Protein AF-A0A849E375-F1 (afdb_monomer)

Sequence (137 aa):
MNAFISQSETTVIQLQAMLRCHLYLSELLQPWFYFAFMEARSLNNQKQMAIESETIMEDKLSKLIKKGVAEGAFQLPKASDKMIRLNASLIKSMLQDWYLKKGKYQKRRVTVDQYAEALIAMTMNQLQHHNNERISA

Nearest PDB structures (foldseek):
  6ho6-assembly1_A  TM=6.348E-01  e=1.236E+00  Mycobacterium tuberculosis CDC1551
  3q0v-assembly1_A  TM=6.238E-01  e=1.300E+00  Mycobacterium tuberculosis
  5nz0-assembly1_A-2  TM=6.299E-01  e=1.440E+00  Mycobacterium tuberculosis H37Rv
  5nim-assembly1_A  TM=5.621E-01  e=2.163E+00  Mycobacterium tuberculosis

Mean predicted aligned error: 7.0 Å

Structure (mmCIF, N/CA/C/O backbone):
data_AF-A0A849E375-F1
#
_entry.id   AF-A0A849E375-F1
#
loop_
_atom_site.group_PDB
_atom_site.id
_atom_site.type_symbol
_atom_site.label_atom_id
_atom_site.label_alt_id
_atom_site.label_comp_id
_atom_site.label_asym_id
_atom_site.label_entity_id
_atom_site.label_seq_id
_atom_site.pdbx_PDB_ins_code
_atom_site.Cartn_x
_atom_site.Cartn_y
_atom_site.Cartn_z
_atom_site.occupancy
_atom_site.B_iso_or_equiv
_atom_site.auth_seq_id
_atom_site.auth_comp_id
_atom_site.auth_asym_id
_atom_site.auth_atom_id
_atom_site.pdbx_PDB_model_num
ATOM 1 N N . MET A 1 1 ? -30.866 7.238 -9.461 1.00 35.62 1 MET A N 1
ATOM 2 C CA . MET A 1 1 ? -30.910 6.533 -8.163 1.00 35.62 1 MET A CA 1
ATOM 3 C C . MET A 1 1 ? -29.542 6.725 -7.523 1.00 35.62 1 MET A C 1
ATOM 5 O O . MET A 1 1 ? -28.614 6.019 -7.886 1.00 35.62 1 MET A O 1
ATOM 9 N N . ASN A 1 2 ? -29.369 7.775 -6.715 1.00 42.59 2 ASN A N 1
ATOM 10 C CA . ASN A 1 2 ? -28.073 8.091 -6.107 1.00 42.59 2 ASN A CA 1
ATOM 11 C C . ASN A 1 2 ? -27.909 7.208 -4.873 1.00 42.59 2 ASN A C 1
ATOM 13 O O . ASN A 1 2 ? -28.536 7.467 -3.848 1.00 42.59 2 ASN A O 1
ATOM 17 N N . ALA A 1 3 ? -27.124 6.139 -4.990 1.00 55.81 3 ALA A N 1
ATOM 18 C CA . ALA A 1 3 ? -26.705 5.375 -3.827 1.00 55.81 3 ALA A CA 1
ATOM 19 C C . ALA A 1 3 ? -25.845 6.297 -2.950 1.00 55.81 3 ALA A C 1
ATOM 21 O O . ALA A 1 3 ? -24.784 6.753 -3.376 1.00 55.81 3 ALA A O 1
ATOM 22 N N . PHE A 1 4 ? -26.331 6.630 -1.754 1.00 65.75 4 PHE A N 1
ATOM 23 C CA . PHE A 1 4 ? -25.521 7.288 -0.735 1.00 65.75 4 PHE A CA 1
ATOM 24 C C . PHE A 1 4 ? -24.461 6.284 -0.271 1.00 65.75 4 PHE A C 1
ATOM 26 O O . PHE A 1 4 ? -24.748 5.421 0.553 1.00 65.75 4 PHE A O 1
ATOM 33 N N . ILE A 1 5 ? -23.257 6.374 -0.840 1.00 71.00 5 ILE A N 1
ATOM 34 C CA . ILE A 1 5 ? -22.091 5.612 -0.383 1.00 71.00 5 ILE A CA 1
ATOM 35 C C . ILE A 1 5 ? -21.798 6.052 1.051 1.00 71.00 5 ILE A C 1
ATOM 37 O O . ILE A 1 5 ? -21.666 7.248 1.328 1.00 71.00 5 ILE A O 1
ATOM 41 N N . SER A 1 6 ? -21.716 5.095 1.972 1.00 81.31 6 SER A N 1
ATOM 42 C CA . SER A 1 6 ? -21.388 5.409 3.364 1.00 81.31 6 SER A CA 1
ATOM 43 C C . SER A 1 6 ? -19.935 5.890 3.493 1.00 81.31 6 SER A C 1
ATOM 45 O O . SER A 1 6 ? -19.075 5.607 2.654 1.00 81.31 6 SER A O 1
ATOM 47 N N . GLN A 1 7 ? -19.620 6.627 4.557 1.00 81.12 7 GLN A N 1
ATOM 48 C CA . GLN A 1 7 ? -18.249 7.092 4.786 1.00 81.12 7 GLN A CA 1
ATOM 49 C C . GLN A 1 7 ? -17.262 5.914 4.935 1.00 81.12 7 GLN A C 1
ATOM 51 O O . GLN A 1 7 ? -16.146 5.974 4.416 1.00 81.12 7 GLN A O 1
ATOM 56 N N . SER A 1 8 ? -17.687 4.822 5.580 1.00 77.06 8 SER A N 1
ATOM 57 C CA . SER A 1 8 ? -16.878 3.610 5.737 1.00 77.06 8 SER A CA 1
ATOM 58 C C . SER A 1 8 ? -16.602 2.930 4.393 1.00 77.06 8 SER A C 1
ATOM 60 O O . SER A 1 8 ? -15.455 2.605 4.087 1.00 77.06 8 SER A O 1
ATOM 62 N N . GLU A 1 9 ? -17.623 2.797 3.548 1.00 83.12 9 GLU A N 1
ATOM 63 C CA . GLU A 1 9 ? -17.503 2.278 2.181 1.00 83.12 9 GLU A CA 1
ATOM 64 C C . GLU A 1 9 ? -16.586 3.159 1.316 1.00 83.12 9 GLU A C 1
ATOM 66 O O . GLU A 1 9 ? -15.725 2.657 0.590 1.00 83.12 9 GLU A O 1
ATOM 71 N N . THR A 1 10 ? -16.669 4.483 1.480 1.00 91.00 10 THR A N 1
ATOM 72 C CA . THR A 1 10 ? -15.769 5.437 0.815 1.00 91.00 10 THR A CA 1
ATOM 73 C C . THR A 1 10 ? -14.309 5.195 1.197 1.00 91.00 10 THR A C 1
ATOM 75 O O . THR A 1 10 ? -13.436 5.195 0.328 1.00 91.00 10 THR A O 1
ATOM 78 N N . THR A 1 11 ? -14.012 4.951 2.474 1.00 93.88 11 THR A N 1
ATOM 79 C CA . THR A 1 11 ? -12.644 4.669 2.929 1.00 93.88 11 THR A CA 1
ATOM 80 C C . THR A 1 11 ? -12.100 3.346 2.383 1.00 93.88 11 THR A C 1
ATOM 82 O O . THR A 1 11 ? -10.934 3.286 1.978 1.00 93.88 11 THR A O 1
ATOM 85 N N . VAL A 1 12 ? -12.934 2.306 2.287 1.00 94.00 12 VAL A N 1
ATOM 86 C CA . VAL A 1 12 ? -12.553 1.041 1.637 1.00 94.00 12 VAL A CA 1
ATOM 87 C C . VAL A 1 12 ? -12.187 1.277 0.168 1.00 94.00 12 VAL A C 1
ATOM 89 O O . VAL A 1 12 ? -11.118 0.851 -0.279 1.00 94.00 12 VAL A O 1
ATOM 92 N N . ILE A 1 13 ? -13.030 2.006 -0.571 1.00 95.50 13 ILE A N 1
ATOM 93 C CA . ILE A 1 13 ? -12.791 2.348 -1.981 1.00 95.50 13 ILE A CA 1
ATOM 94 C C . ILE A 1 13 ? -11.501 3.166 -2.133 1.00 95.50 13 ILE A C 1
ATOM 96 O O . ILE A 1 13 ? -10.695 2.886 -3.021 1.00 95.50 13 ILE A O 1
ATOM 100 N N . GLN A 1 14 ? -11.262 4.140 -1.249 1.00 96.44 14 GLN A N 1
ATOM 101 C CA . GLN A 1 14 ? -10.043 4.954 -1.253 1.00 96.44 14 GLN A CA 1
ATOM 102 C C . GLN A 1 14 ? -8.783 4.103 -1.071 1.00 96.44 14 GLN A C 1
ATOM 104 O O . GLN A 1 14 ? -7.815 4.289 -1.811 1.00 96.44 14 GLN A O 1
ATOM 109 N N . LEU A 1 15 ? -8.788 3.154 -0.127 1.00 96.75 15 LEU A N 1
ATOM 110 C CA . LEU A 1 15 ? -7.638 2.278 0.106 1.00 96.75 15 LEU A CA 1
ATOM 111 C C . LEU A 1 15 ? -7.379 1.403 -1.120 1.00 96.75 15 LEU A C 1
ATOM 113 O O . LEU A 1 15 ? -6.264 1.356 -1.633 1.00 96.75 15 LEU A O 1
ATOM 117 N N . GLN A 1 16 ? -8.425 0.776 -1.644 1.00 97.38 16 GLN A N 1
ATOM 118 C CA . GLN A 1 16 ? -8.350 -0.028 -2.854 1.00 97.38 16 GLN A CA 1
ATOM 119 C C . GLN A 1 16 ? -7.812 0.752 -4.065 1.00 97.38 16 GLN A C 1
ATOM 121 O O . GLN A 1 16 ? -6.945 0.256 -4.788 1.00 97.38 16 GLN A O 1
ATOM 126 N N . ALA A 1 17 ? -8.298 1.975 -4.285 1.00 97.75 17 ALA A N 1
ATOM 127 C CA . ALA A 1 17 ? -7.838 2.844 -5.364 1.00 97.75 17 ALA A CA 1
ATOM 128 C C . ALA A 1 17 ? -6.368 3.246 -5.181 1.00 97.75 17 ALA A C 1
ATOM 130 O O . ALA A 1 17 ? -5.599 3.229 -6.141 1.00 97.75 17 ALA A O 1
ATOM 131 N N . MET A 1 18 ? -5.957 3.550 -3.948 1.00 97.25 18 MET A N 1
ATOM 132 C CA . MET A 1 18 ? -4.575 3.888 -3.616 1.00 97.25 18 MET A CA 1
ATOM 133 C C . MET A 1 18 ? -3.612 2.736 -3.940 1.00 97.25 18 MET A C 1
ATOM 135 O O . MET A 1 18 ? -2.556 2.971 -4.529 1.00 97.25 18 MET A O 1
ATOM 139 N N . LEU A 1 19 ? -3.985 1.497 -3.603 1.00 97.69 19 LEU A N 1
ATOM 140 C CA . LEU A 1 19 ? -3.174 0.304 -3.871 1.00 97.69 19 LEU A CA 1
ATOM 141 C C . LEU A 1 19 ? -3.064 0.010 -5.372 1.00 97.69 19 LEU A C 1
ATOM 143 O O . LEU A 1 19 ? -1.957 -0.203 -5.868 1.00 97.69 19 LEU A O 1
ATOM 147 N N . ARG A 1 20 ? -4.183 0.073 -6.108 1.00 98.38 20 ARG A N 1
ATOM 148 C CA . ARG A 1 20 ? -4.189 -0.086 -7.574 1.00 98.38 20 ARG A CA 1
ATOM 149 C C . ARG A 1 20 ? -3.347 0.981 -8.258 1.00 98.38 20 ARG A C 1
ATOM 151 O O . ARG A 1 20 ? -2.482 0.653 -9.059 1.00 98.38 20 ARG A O 1
ATOM 158 N N . CYS A 1 21 ? -3.554 2.248 -7.898 1.00 97.06 21 CYS A N 1
ATOM 159 C CA . CYS A 1 21 ? -2.814 3.370 -8.466 1.00 97.06 21 CYS A CA 1
ATOM 160 C C . CYS A 1 21 ? -1.305 3.205 -8.257 1.00 97.06 21 CYS A C 1
ATOM 162 O O . CYS A 1 21 ? -0.538 3.344 -9.206 1.00 97.06 21 CYS A O 1
ATOM 164 N N . HIS A 1 22 ? -0.875 2.831 -7.047 1.00 95.00 22 HIS A N 1
ATOM 165 C CA . HIS A 1 22 ? 0.539 2.592 -6.776 1.00 95.00 22 HIS A CA 1
ATOM 166 C C . HIS A 1 22 ? 1.104 1.446 -7.626 1.00 95.00 22 HIS A C 1
ATOM 168 O O . HIS A 1 22 ? 2.160 1.609 -8.236 1.00 95.00 22 HIS A O 1
ATOM 174 N N . LEU A 1 23 ? 0.404 0.308 -7.706 1.00 96.81 23 LEU A N 1
ATOM 175 C CA . LEU A 1 23 ? 0.855 -0.832 -8.506 1.00 96.81 23 LEU A CA 1
ATOM 176 C C . LEU A 1 23 ? 0.938 -0.490 -9.989 1.00 96.81 23 LEU A C 1
ATOM 178 O O . LEU A 1 23 ? 1.989 -0.702 -10.585 1.00 96.81 23 LEU A O 1
ATOM 182 N N . TYR A 1 24 ? -0.108 0.097 -10.566 1.00 97.44 24 TYR A N 1
ATOM 183 C CA . TYR A 1 24 ? -0.126 0.464 -11.981 1.00 97.44 24 TYR A CA 1
ATOM 184 C C . TYR A 1 24 ? 0.918 1.526 -12.318 1.00 97.44 24 TYR A C 1
ATOM 186 O O . TYR A 1 24 ? 1.612 1.407 -13.324 1.00 97.44 24 TYR A O 1
ATOM 194 N N . LEU A 1 25 ? 1.109 2.523 -11.452 1.00 94.94 25 LEU A N 1
ATOM 195 C CA . LEU A 1 25 ? 2.160 3.515 -11.649 1.00 94.94 25 LEU A CA 1
ATOM 196 C C . LEU A 1 25 ? 3.553 2.875 -11.578 1.00 94.94 25 LEU A C 1
ATOM 198 O O . LEU A 1 25 ? 4.400 3.157 -12.423 1.00 94.94 25 LEU A O 1
ATOM 202 N N . SER A 1 26 ? 3.779 1.982 -10.612 1.00 93.44 26 SER A N 1
ATOM 203 C CA . SER A 1 26 ? 5.051 1.263 -10.479 1.00 93.44 26 SER A CA 1
ATOM 204 C C . SER A 1 26 ? 5.287 0.239 -11.592 1.00 93.44 26 SER A C 1
ATOM 206 O O . SER A 1 26 ? 6.431 -0.062 -11.911 1.00 93.44 26 SER A O 1
ATOM 208 N N . GLU A 1 27 ? 4.224 -0.272 -12.214 1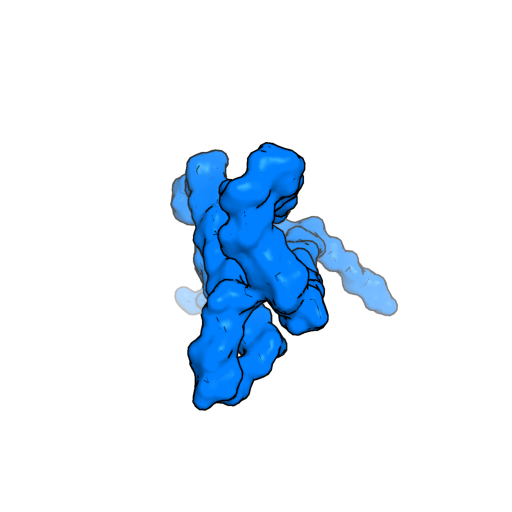.00 95.25 27 GLU A N 1
ATOM 209 C CA . GLU A 1 27 ? 4.294 -1.142 -13.384 1.00 95.25 27 GLU A CA 1
ATOM 210 C C . GLU A 1 27 ? 4.749 -0.364 -14.619 1.00 95.25 27 GLU A C 1
ATOM 212 O O . GLU A 1 27 ? 5.679 -0.795 -15.305 1.00 95.25 27 GLU A O 1
ATOM 217 N N . LEU A 1 28 ? 4.130 0.796 -14.860 1.00 95.88 28 LEU A N 1
ATOM 218 C CA . LEU A 1 28 ? 4.442 1.686 -15.980 1.00 95.88 28 LEU A CA 1
ATOM 219 C C . LEU A 1 28 ? 5.839 2.304 -15.853 1.00 95.88 28 LEU A C 1
ATOM 221 O O . LEU A 1 28 ? 6.563 2.417 -16.839 1.00 95.88 28 LEU A 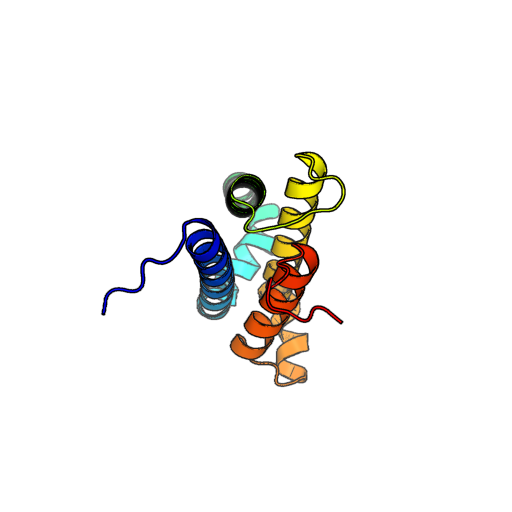O 1
ATOM 225 N N . LEU A 1 29 ? 6.228 2.690 -14.637 1.00 93.06 29 LEU A N 1
ATOM 226 C CA . LEU A 1 29 ? 7.486 3.378 -14.342 1.00 93.06 29 LEU A CA 1
ATOM 227 C C . LEU A 1 29 ? 8.497 2.468 -13.629 1.00 93.06 29 LEU A C 1
ATOM 229 O O . LEU A 1 29 ? 9.318 2.952 -12.849 1.00 93.06 29 LEU A O 1
ATOM 233 N N . GLN A 1 30 ? 8.456 1.154 -13.878 1.00 90.94 30 GLN A N 1
ATOM 234 C CA . GLN A 1 30 ? 9.261 0.178 -13.133 1.00 90.94 30 GLN A CA 1
ATOM 235 C C . GLN A 1 30 ? 10.761 0.512 -13.074 1.00 90.94 30 GLN A C 1
ATOM 237 O O . GLN A 1 30 ? 11.305 0.453 -11.969 1.00 90.94 30 GLN A O 1
ATOM 242 N N . PRO A 1 31 ? 11.438 0.920 -14.170 1.00 90.00 31 PRO A N 1
ATOM 243 C CA . PRO A 1 31 ? 12.853 1.282 -14.099 1.00 90.00 31 PRO A CA 1
ATOM 244 C C . PRO A 1 31 ? 13.117 2.443 -13.135 1.00 90.00 31 PRO A C 1
ATOM 246 O O . PRO A 1 31 ? 14.093 2.417 -12.391 1.00 90.00 31 PRO A O 1
ATOM 249 N N . TRP A 1 32 ? 12.217 3.431 -13.097 1.00 84.94 32 TRP A N 1
ATOM 250 C CA . TRP A 1 32 ? 12.331 4.584 -12.208 1.00 84.94 32 TRP A CA 1
ATOM 251 C C . TRP A 1 32 ? 12.067 4.204 -10.748 1.00 84.94 32 TRP A C 1
ATOM 253 O O . TRP A 1 32 ? 12.831 4.603 -9.877 1.00 84.94 32 TRP A O 1
ATOM 263 N N . PHE A 1 33 ? 11.049 3.381 -10.472 1.00 87.12 33 PHE A N 1
ATOM 264 C CA . PHE A 1 33 ? 10.775 2.877 -9.117 1.00 87.12 33 PHE A CA 1
ATOM 265 C C . PHE A 1 33 ? 11.908 1.992 -8.587 1.00 87.12 33 PHE A C 1
ATOM 267 O O . PHE A 1 33 ? 12.312 2.128 -7.433 1.00 87.12 33 PHE A O 1
ATOM 274 N N . TYR A 1 34 ? 12.449 1.110 -9.431 1.00 86.56 34 TYR A N 1
ATOM 275 C CA . TYR A 1 34 ? 13.598 0.281 -9.082 1.00 86.56 34 TYR A CA 1
ATOM 276 C C . TYR A 1 34 ? 14.829 1.142 -8.788 1.00 86.56 34 TYR A C 1
ATOM 278 O O . TYR A 1 34 ? 15.460 0.963 -7.750 1.00 86.56 34 TYR A O 1
ATOM 286 N N . PHE A 1 35 ? 15.134 2.114 -9.652 1.00 83.69 35 PHE A N 1
ATOM 287 C CA . PHE A 1 35 ? 16.247 3.044 -9.463 1.00 83.69 35 PHE A CA 1
ATOM 288 C C . PHE A 1 35 ? 16.087 3.892 -8.193 1.00 83.69 35 PHE A C 1
ATOM 290 O O . PHE A 1 35 ? 16.999 3.955 -7.371 1.00 83.69 35 PHE A O 1
ATOM 297 N N . ALA A 1 36 ? 14.919 4.504 -7.986 1.00 79.62 36 ALA A N 1
ATOM 298 C CA . ALA A 1 36 ? 14.645 5.328 -6.811 1.00 79.62 36 ALA A CA 1
ATOM 299 C C . ALA A 1 36 ? 14.774 4.532 -5.502 1.00 79.62 36 ALA A C 1
ATOM 301 O O . ALA A 1 36 ? 15.221 5.071 -4.493 1.00 79.62 36 ALA A O 1
ATOM 302 N N . PHE A 1 37 ? 14.430 3.243 -5.511 1.00 77.19 37 PHE A N 1
ATOM 303 C CA . PHE A 1 37 ? 14.581 2.394 -4.334 1.00 77.19 37 PHE A CA 1
ATOM 304 C C . PHE A 1 37 ? 16.017 1.879 -4.138 1.00 77.19 37 PHE A C 1
ATOM 306 O O . PHE A 1 37 ? 16.543 1.924 -3.026 1.00 77.19 37 PHE A O 1
ATOM 313 N N . MET A 1 38 ? 16.652 1.367 -5.196 1.00 78.25 38 MET A N 1
ATOM 314 C CA . MET A 1 38 ? 17.946 0.678 -5.108 1.00 78.25 38 MET A CA 1
ATOM 315 C C . MET A 1 38 ? 19.138 1.637 -5.162 1.00 78.25 38 MET A C 1
ATOM 317 O O . MET A 1 38 ? 20.058 1.519 -4.356 1.00 78.25 38 MET A O 1
ATOM 321 N N . GLU A 1 39 ? 19.118 2.590 -6.090 1.00 68.19 39 GLU A N 1
ATOM 322 C CA . GLU A 1 39 ? 20.265 3.442 -6.419 1.00 68.19 39 GLU A CA 1
ATOM 323 C C . GLU A 1 39 ? 20.203 4.788 -5.699 1.00 68.19 39 GLU A C 1
ATOM 325 O O . GLU A 1 39 ? 21.198 5.242 -5.146 1.00 68.19 39 GLU A O 1
ATOM 330 N N . ALA A 1 40 ? 19.032 5.425 -5.590 1.00 67.50 40 ALA A N 1
ATOM 331 C CA . ALA A 1 40 ? 18.970 6.734 -4.931 1.00 67.50 40 ALA A CA 1
ATOM 332 C C . ALA A 1 40 ? 19.354 6.667 -3.439 1.00 67.50 40 ALA A C 1
ATOM 334 O O . ALA A 1 40 ? 19.842 7.650 -2.888 1.00 67.50 40 ALA A O 1
ATOM 335 N N . ARG A 1 41 ? 19.239 5.498 -2.789 1.00 62.94 41 ARG A N 1
ATOM 336 C CA . ARG A 1 41 ? 19.731 5.277 -1.416 1.00 62.94 41 ARG A CA 1
ATOM 337 C C . ARG A 1 41 ? 21.259 5.345 -1.285 1.00 62.94 41 ARG A C 1
ATOM 339 O O . ARG A 1 41 ? 21.736 5.611 -0.178 1.00 62.94 41 ARG A O 1
ATOM 346 N N . SER A 1 42 ? 22.006 5.100 -2.364 1.00 65.75 42 SER A N 1
ATOM 347 C CA . SER A 1 42 ? 23.474 5.167 -2.403 1.00 65.75 42 SER A CA 1
ATOM 348 C C . SER A 1 42 ? 23.996 6.556 -2.810 1.00 65.75 42 SER A C 1
ATOM 350 O O . SER A 1 42 ? 25.155 6.875 -2.549 1.00 65.75 42 SER A O 1
ATOM 352 N N . LEU A 1 43 ? 23.138 7.416 -3.375 1.00 70.69 43 LEU A N 1
ATOM 353 C CA . LEU A 1 43 ? 23.490 8.757 -3.848 1.00 70.69 43 LEU A CA 1
ATOM 354 C C . LEU A 1 43 ? 23.278 9.827 -2.766 1.00 70.69 43 LEU A C 1
ATOM 356 O O . LEU A 1 43 ? 22.160 10.066 -2.318 1.00 70.69 43 LEU A O 1
ATOM 360 N N . ASN A 1 44 ? 24.341 10.538 -2.380 1.00 69.75 44 ASN A N 1
ATOM 361 C CA . ASN A 1 44 ? 24.327 11.472 -1.242 1.00 69.75 44 ASN A CA 1
ATOM 362 C C . ASN A 1 44 ? 23.258 12.584 -1.318 1.00 69.75 44 ASN A C 1
ATOM 364 O O . ASN A 1 44 ? 22.695 12.950 -0.291 1.00 69.75 44 ASN A O 1
ATOM 368 N N . ASN A 1 45 ? 22.953 13.110 -2.506 1.00 71.25 45 ASN A N 1
ATOM 369 C CA . ASN A 1 45 ? 21.977 14.192 -2.704 1.00 71.25 45 ASN A CA 1
ATOM 370 C C . ASN A 1 45 ? 20.538 13.701 -2.955 1.00 71.25 45 ASN A C 1
ATOM 372 O O . ASN A 1 45 ? 19.591 14.420 -2.651 1.00 71.25 45 ASN A O 1
ATOM 376 N N . GLN A 1 46 ? 20.358 12.492 -3.494 1.00 69.38 46 GLN A N 1
ATOM 377 C CA . GLN A 1 46 ? 19.043 11.925 -3.830 1.00 69.38 46 GLN A CA 1
ATOM 378 C C . GLN A 1 46 ? 18.506 10.972 -2.752 1.00 69.38 46 GLN A C 1
ATOM 380 O O . GLN A 1 46 ? 17.308 10.690 -2.716 1.00 69.38 46 GLN A O 1
ATOM 385 N N . LYS A 1 47 ? 19.361 10.539 -1.819 1.00 68.88 47 LYS A N 1
ATOM 386 C CA . LYS A 1 47 ? 19.011 9.669 -0.690 1.00 68.88 47 LYS A CA 1
ATOM 387 C C . LYS A 1 47 ? 17.907 10.244 0.185 1.00 68.88 47 LYS A C 1
ATOM 389 O O . LYS A 1 47 ? 17.000 9.509 0.565 1.00 68.88 47 LYS A O 1
ATOM 394 N N . GLN A 1 48 ? 17.963 11.540 0.484 1.00 69.12 48 GLN A N 1
ATOM 395 C CA . GLN A 1 48 ? 16.956 12.188 1.322 1.00 69.12 48 GLN A CA 1
ATOM 396 C C . GLN A 1 48 ? 15.581 12.179 0.639 1.00 69.12 48 GLN A C 1
ATOM 398 O O . GLN 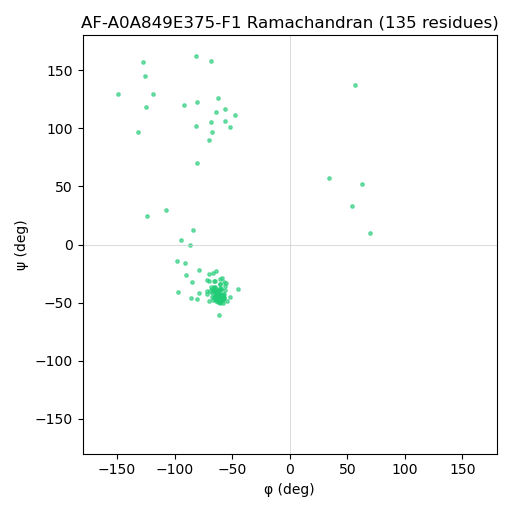A 1 48 ? 14.601 11.758 1.245 1.00 69.12 48 GLN A O 1
ATOM 403 N N . MET A 1 49 ? 15.527 12.515 -0.653 1.00 70.56 49 MET A N 1
ATOM 404 C CA . MET A 1 49 ? 14.291 12.466 -1.444 1.00 70.56 49 MET A CA 1
ATOM 405 C C . MET A 1 49 ? 13.727 11.041 -1.551 1.00 70.56 49 MET A C 1
ATOM 407 O O . MET A 1 49 ? 12.516 10.844 -1.448 1.00 70.56 49 MET A O 1
ATOM 411 N N . ALA A 1 50 ? 14.590 10.033 -1.722 1.00 70.69 50 ALA A N 1
ATOM 412 C CA . ALA A 1 50 ? 14.180 8.630 -1.758 1.00 70.69 50 ALA A CA 1
ATOM 413 C C . ALA A 1 50 ? 13.557 8.189 -0.420 1.00 70.69 50 ALA A C 1
ATOM 415 O O . ALA A 1 50 ? 12.447 7.655 -0.408 1.00 70.69 50 ALA A O 1
ATOM 416 N N . ILE A 1 51 ? 14.212 8.500 0.705 1.00 70.44 51 ILE A N 1
ATOM 417 C CA . ILE A 1 51 ? 13.717 8.214 2.064 1.00 70.44 51 ILE A CA 1
ATOM 418 C C . ILE A 1 51 ? 12.394 8.941 2.347 1.00 70.44 51 ILE A C 1
ATOM 420 O O . ILE A 1 51 ? 11.464 8.357 2.910 1.00 70.44 51 ILE A O 1
ATOM 424 N N . GLU A 1 52 ? 12.276 10.203 1.939 1.00 75.00 52 GLU A N 1
ATOM 425 C CA . GLU A 1 52 ? 11.051 10.988 2.106 1.00 75.00 52 GLU A CA 1
ATOM 426 C C . GLU A 1 52 ? 9.897 10.399 1.297 1.00 75.00 52 GLU A C 1
ATOM 428 O O . GLU A 1 52 ? 8.814 10.186 1.841 1.00 75.00 52 GLU A O 1
ATOM 433 N N . SER A 1 53 ? 10.128 10.050 0.028 1.00 72.38 53 SER A N 1
ATOM 434 C CA . SER A 1 53 ? 9.107 9.424 -0.822 1.00 72.38 53 SER A CA 1
ATOM 435 C C . SER A 1 53 ? 8.605 8.096 -0.242 1.00 72.38 53 SER A C 1
ATOM 437 O O . SER A 1 53 ? 7.402 7.815 -0.244 1.00 72.38 53 SER A O 1
ATOM 439 N N . GLU A 1 54 ? 9.518 7.316 0.343 1.00 74.81 54 GLU A N 1
ATOM 440 C CA . GLU A 1 54 ? 9.214 6.073 1.035 1.00 74.81 54 GLU A CA 1
ATOM 441 C C . GLU A 1 54 ? 8.371 6.291 2.295 1.00 74.81 54 GLU A C 1
ATOM 443 O O . GLU A 1 54 ? 7.462 5.499 2.568 1.00 74.81 54 GLU A O 1
ATOM 448 N N . THR A 1 55 ? 8.665 7.343 3.053 1.00 81.94 55 THR A N 1
ATOM 449 C CA . THR A 1 55 ? 7.949 7.695 4.286 1.00 81.94 55 THR A CA 1
ATOM 450 C C . THR A 1 55 ? 6.551 8.230 3.970 1.00 81.94 55 THR A C 1
ATOM 452 O O . THR A 1 55 ? 5.575 7.831 4.599 1.00 81.94 55 THR A O 1
ATOM 455 N N . ILE A 1 56 ? 6.413 9.048 2.921 1.00 87.81 56 ILE A N 1
ATOM 456 C CA . ILE A 1 56 ? 5.136 9.643 2.499 1.00 87.81 56 ILE A CA 1
ATOM 457 C C . ILE A 1 56 ? 4.085 8.572 2.181 1.00 87.81 56 ILE A C 1
ATOM 459 O O . ILE A 1 56 ? 2.918 8.726 2.549 1.00 87.81 56 ILE A O 1
ATOM 463 N N . MET A 1 57 ? 4.463 7.496 1.483 1.00 89.12 57 MET A N 1
ATOM 464 C CA . MET A 1 57 ? 3.522 6.419 1.152 1.00 89.12 57 MET A CA 1
ATOM 465 C C . MET A 1 57 ? 3.030 5.694 2.411 1.00 89.12 57 MET A C 1
ATOM 467 O O . MET A 1 57 ? 1.831 5.448 2.557 1.00 89.12 57 MET A O 1
ATOM 471 N N . GLU A 1 58 ? 3.948 5.378 3.324 1.00 91.44 58 GLU A N 1
ATOM 472 C CA . GLU A 1 58 ? 3.631 4.701 4.582 1.00 91.44 58 GLU A CA 1
ATOM 473 C C . GLU A 1 58 ? 2.746 5.564 5.490 1.00 91.44 58 GLU A C 1
ATOM 475 O O . GLU A 1 58 ? 1.770 5.071 6.060 1.00 91.44 58 GLU A O 1
ATOM 480 N N . ASP A 1 59 ? 3.018 6.867 5.554 1.00 94.19 59 ASP A N 1
ATOM 481 C CA . ASP A 1 59 ? 2.203 7.831 6.289 1.00 94.19 59 ASP A CA 1
ATOM 482 C C . ASP A 1 59 ? 0.790 7.938 5.718 1.00 94.19 59 ASP A C 1
ATOM 484 O O . ASP A 1 59 ? -0.186 7.967 6.471 1.00 94.19 59 ASP A O 1
ATOM 488 N N . LYS A 1 60 ? 0.653 7.988 4.387 1.00 95.38 60 LYS A N 1
ATOM 489 C CA . LYS A 1 60 ? -0.662 8.023 3.733 1.00 95.38 60 LYS A CA 1
ATOM 490 C C . LYS A 1 60 ? -1.460 6.750 4.022 1.00 95.38 60 LYS A C 1
ATOM 492 O O . LYS A 1 60 ? -2.631 6.857 4.387 1.00 95.38 60 LYS A O 1
ATOM 497 N N . LEU A 1 61 ? -0.831 5.573 3.930 1.00 96.12 61 LEU A N 1
ATOM 498 C CA . LEU A 1 61 ? -1.461 4.298 4.297 1.00 96.12 61 LEU A CA 1
ATOM 499 C C . LEU A 1 61 ? -1.879 4.288 5.771 1.00 96.12 61 LEU A C 1
ATOM 501 O O . LEU A 1 61 ? -3.030 3.990 6.080 1.00 96.12 61 LEU A O 1
ATOM 505 N N . SER A 1 62 ? -0.982 4.681 6.676 1.00 96.31 62 SER A N 1
ATOM 506 C CA . SER A 1 62 ? -1.249 4.722 8.117 1.00 96.31 62 SER A CA 1
ATOM 507 C C . SER A 1 62 ? -2.420 5.646 8.456 1.00 96.31 62 SER A C 1
ATOM 509 O O . SER A 1 62 ? -3.300 5.272 9.232 1.00 96.31 62 SER A O 1
ATOM 511 N N . LYS A 1 63 ? -2.469 6.842 7.852 1.00 97.19 63 LYS A N 1
ATOM 512 C CA . LYS A 1 63 ? -3.567 7.804 8.033 1.00 97.19 63 LYS A CA 1
ATOM 513 C C . LYS A 1 63 ? -4.896 7.241 7.537 1.00 97.19 63 LYS A C 1
ATOM 515 O O . LYS A 1 63 ? -5.900 7.376 8.233 1.00 97.19 63 LYS A O 1
ATOM 520 N N . LEU A 1 64 ? -4.904 6.590 6.374 1.00 96.69 64 LEU A N 1
ATOM 521 C CA . LEU A 1 64 ? -6.120 6.023 5.795 1.00 96.69 64 LEU A CA 1
ATOM 522 C C . LEU A 1 64 ? -6.636 4.815 6.589 1.00 96.69 64 LEU A C 1
ATOM 524 O O . LEU A 1 64 ? -7.834 4.717 6.840 1.00 96.69 64 LEU A O 1
ATOM 528 N N . ILE A 1 65 ? -5.741 3.943 7.064 1.00 96.00 65 ILE A N 1
ATOM 529 C CA . ILE A 1 65 ? -6.100 2.828 7.952 1.00 96.00 65 ILE A CA 1
ATOM 530 C C . ILE A 1 65 ? -6.657 3.365 9.274 1.00 96.00 65 ILE A C 1
ATOM 532 O O . ILE A 1 65 ? -7.712 2.919 9.715 1.00 96.00 65 ILE A O 1
ATOM 536 N N . LYS A 1 66 ? -5.999 4.358 9.890 1.00 96.12 66 LYS A N 1
ATOM 537 C CA . LYS A 1 66 ? -6.478 4.990 11.130 1.00 96.12 66 LYS A CA 1
ATOM 538 C C . LYS A 1 66 ? -7.870 5.596 10.961 1.00 96.12 66 LYS A C 1
ATOM 540 O O . LYS A 1 66 ? -8.724 5.398 11.820 1.00 96.12 66 LYS A O 1
ATOM 545 N N . LYS A 1 67 ? -8.096 6.293 9.844 1.00 95.38 67 LYS A N 1
ATOM 546 C CA . LYS A 1 67 ? -9.406 6.832 9.467 1.00 95.38 67 LYS A CA 1
ATOM 547 C C . LYS A 1 67 ? -10.447 5.713 9.362 1.00 95.38 67 LYS A C 1
ATOM 549 O O . LYS A 1 67 ? -11.480 5.799 10.012 1.00 95.38 67 LYS A O 1
ATOM 554 N N . GLY A 1 68 ? -10.154 4.638 8.632 1.00 94.31 68 GLY A N 1
ATOM 555 C CA . GLY A 1 68 ? -11.098 3.531 8.473 1.00 94.31 68 GLY A CA 1
ATOM 556 C C . GLY A 1 68 ? -11.389 2.767 9.764 1.00 94.31 68 GLY A C 1
ATOM 557 O O . GLY A 1 68 ? -12.518 2.336 9.960 1.00 94.31 68 GLY A O 1
ATOM 558 N N . VAL A 1 69 ? -10.430 2.660 10.689 1.00 93.88 69 VAL A N 1
ATOM 559 C CA . VAL A 1 69 ? -10.692 2.127 12.038 1.00 93.88 69 VAL A CA 1
ATOM 560 C C . VAL A 1 69 ? -11.646 3.043 12.812 1.00 93.88 69 VAL A C 1
ATOM 562 O O . VAL A 1 69 ? -12.598 2.557 13.415 1.00 93.88 69 VAL A O 1
ATOM 565 N N . ALA A 1 70 ? -11.430 4.362 12.774 1.00 92.69 70 ALA A N 1
ATOM 566 C CA . ALA A 1 70 ? -12.299 5.330 13.449 1.00 92.69 70 ALA A CA 1
ATOM 567 C C . ALA A 1 70 ? -13.725 5.365 12.865 1.00 92.69 70 ALA A C 1
ATOM 569 O O . ALA A 1 70 ? -14.682 5.611 13.592 1.00 92.69 70 ALA A O 1
ATOM 570 N N . GLU A 1 71 ? -13.867 5.092 11.568 1.00 91.94 71 GLU A N 1
ATOM 571 C CA . GLU A 1 71 ? -15.149 5.035 10.851 1.00 91.94 71 GLU A CA 1
ATOM 572 C C . GLU A 1 71 ? -15.826 3.653 10.916 1.00 91.94 71 GLU A C 1
ATOM 574 O O . GLU A 1 71 ? -16.887 3.462 10.325 1.00 91.94 71 GLU A O 1
ATOM 579 N N . GLY A 1 72 ? -15.215 2.669 11.588 1.00 90.69 72 GLY A N 1
ATOM 580 C CA . GLY A 1 72 ? -15.713 1.289 11.640 1.00 90.69 72 GLY A CA 1
ATOM 581 C C . GLY A 1 72 ? -15.603 0.519 10.315 1.00 90.69 72 GLY A C 1
ATOM 582 O O . GLY A 1 72 ? -16.136 -0.581 10.203 1.00 90.69 72 GLY A O 1
ATOM 583 N N . ALA A 1 73 ? -14.907 1.069 9.316 1.00 91.31 73 ALA A N 1
ATOM 584 C CA . ALA A 1 73 ? -14.628 0.415 8.038 1.00 91.31 73 ALA A CA 1
ATOM 585 C C . ALA A 1 73 ? -13.628 -0.743 8.180 1.00 91.31 73 ALA A C 1
ATOM 587 O O . ALA A 1 73 ? -13.700 -1.715 7.430 1.00 91.31 73 ALA A O 1
ATOM 588 N N . PHE A 1 74 ? -12.699 -0.642 9.133 1.00 93.31 74 PHE A N 1
ATOM 589 C CA . PHE A 1 74 ? -11.668 -1.644 9.398 1.00 93.31 74 PHE A CA 1
ATOM 590 C C . PHE A 1 74 ? -11.690 -2.067 10.861 1.00 93.31 74 PHE A C 1
ATOM 592 O O . PHE A 1 74 ? -11.898 -1.243 11.753 1.00 93.31 74 PHE A O 1
ATOM 599 N N . GLN A 1 75 ? -11.394 -3.336 11.112 1.00 90.50 75 GLN A N 1
ATOM 600 C CA . GLN A 1 75 ? -11.204 -3.869 12.452 1.00 90.50 75 GLN A CA 1
ATOM 601 C C . GLN A 1 75 ? -9.780 -4.403 12.583 1.00 90.50 75 GLN A C 1
ATOM 603 O O . GLN A 1 75 ? -9.274 -5.150 11.752 1.00 90.50 75 GLN A O 1
ATOM 608 N N . LEU A 1 76 ? -9.103 -3.979 13.644 1.00 85.50 76 LEU A N 1
ATOM 609 C CA . LEU A 1 76 ? -7.786 -4.480 14.003 1.00 85.50 76 LEU A CA 1
ATOM 610 C C . LEU A 1 76 ? -7.859 -4.980 15.443 1.00 85.50 76 LEU A C 1
ATOM 612 O O . LEU A 1 76 ? -8.112 -4.172 16.346 1.00 85.50 76 LEU A O 1
ATOM 616 N N . PRO A 1 77 ? -7.612 -6.277 15.698 1.00 70.81 77 PRO A N 1
ATOM 617 C CA . PRO A 1 77 ? -7.490 -6.781 17.055 1.00 70.81 77 PRO A CA 1
ATOM 618 C C . PRO A 1 77 ? -6.399 -5.983 17.778 1.00 70.81 77 PRO A C 1
ATOM 620 O O . PRO A 1 77 ? -5.236 -6.000 17.374 1.00 70.81 77 PRO A O 1
ATOM 623 N N . LYS A 1 78 ? -6.776 -5.246 18.831 1.00 74.50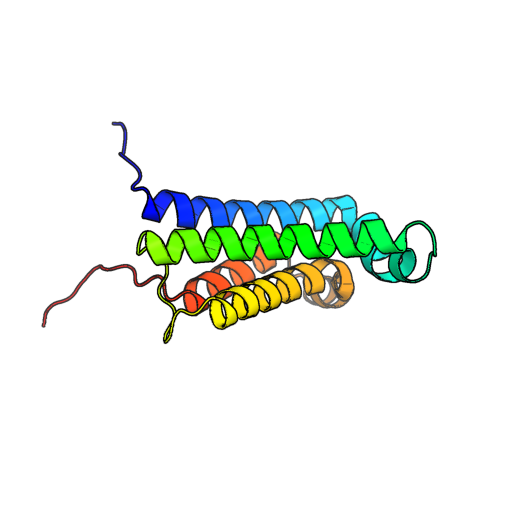 78 LYS A N 1
ATOM 624 C CA . LYS A 1 78 ? -5.896 -4.300 19.549 1.00 74.50 78 LYS A CA 1
ATOM 625 C C . LYS A 1 78 ? -5.404 -3.141 18.666 1.00 74.50 78 LYS A C 1
ATOM 627 O O . LYS A 1 78 ? -4.202 -2.861 18.596 1.00 74.50 78 LYS A O 1
ATOM 632 N N . ALA A 1 79 ? -6.343 -2.457 18.009 1.00 78.56 79 ALA A N 1
ATOM 633 C CA . ALA A 1 79 ? -6.096 -1.246 17.233 1.00 78.56 79 ALA A CA 1
ATOM 634 C C . ALA A 1 79 ? -5.335 -0.193 18.062 1.00 78.56 79 ALA A C 1
ATOM 636 O O . ALA A 1 79 ? -5.891 0.512 18.897 1.00 78.56 79 ALA A O 1
ATOM 637 N N . SER A 1 80 ? -4.031 -0.108 17.823 1.00 90.50 80 SER A N 1
ATOM 638 C CA . SER A 1 80 ? -3.129 0.892 18.388 1.00 90.50 80 SER A CA 1
ATOM 639 C C . SER A 1 80 ? -2.370 1.556 17.252 1.00 90.50 80 SER A C 1
ATOM 641 O O . SER A 1 80 ? -2.171 0.952 16.197 1.00 90.50 80 SER A O 1
ATOM 643 N N . ASP A 1 81 ? -1.873 2.770 17.475 1.00 92.31 81 ASP A N 1
ATOM 644 C CA . ASP A 1 81 ? -1.063 3.479 16.479 1.00 92.31 81 ASP A CA 1
ATOM 645 C C . ASP A 1 81 ? 0.153 2.653 16.016 1.00 92.31 81 ASP A C 1
ATOM 647 O O . ASP A 1 81 ? 0.532 2.699 14.846 1.00 92.31 81 ASP A O 1
ATOM 651 N N . LYS A 1 82 ? 0.738 1.841 16.911 1.00 92.75 82 LYS A N 1
ATOM 652 C CA . LYS A 1 82 ? 1.814 0.898 16.571 1.00 92.75 82 LYS A CA 1
ATOM 653 C C . LYS A 1 82 ? 1.340 -0.179 15.592 1.00 92.75 82 LYS A C 1
ATOM 655 O O . LYS A 1 82 ? 2.029 -0.443 14.613 1.00 92.75 82 LYS A O 1
ATOM 660 N N . MET A 1 83 ? 0.178 -0.786 15.840 1.00 92.19 83 MET A N 1
ATOM 661 C CA . MET A 1 83 ? -0.380 -1.815 14.954 1.00 92.19 83 MET A CA 1
ATOM 662 C C . MET A 1 83 ? -0.824 -1.241 13.610 1.00 92.19 83 MET A C 1
ATOM 664 O O . MET A 1 83 ? -0.627 -1.886 12.585 1.00 92.19 83 MET A O 1
ATOM 668 N N . ILE A 1 84 ? -1.374 -0.027 13.591 1.00 94.94 84 ILE A N 1
ATOM 669 C CA . ILE A 1 84 ? -1.740 0.670 12.353 1.00 94.94 84 ILE A CA 1
ATOM 670 C C . ILE A 1 84 ? -0.497 0.890 11.485 1.00 94.94 84 ILE A C 1
ATOM 672 O O . ILE A 1 84 ? -0.494 0.497 10.319 1.00 94.94 84 ILE A O 1
ATOM 676 N N . ARG A 1 85 ? 0.575 1.446 12.067 1.00 94.50 85 ARG A N 1
ATOM 677 C CA . ARG A 1 85 ? 1.845 1.654 11.357 1.00 94.50 85 ARG A CA 1
ATOM 678 C C . ARG A 1 85 ? 2.448 0.342 10.865 1.00 94.50 85 ARG A C 1
ATOM 680 O O . ARG A 1 85 ? 2.834 0.257 9.708 1.00 94.50 85 ARG A O 1
ATOM 687 N N . LEU A 1 86 ? 2.449 -0.702 11.698 1.00 93.50 86 LEU A N 1
ATOM 688 C CA . LEU A 1 86 ? 2.944 -2.020 11.294 1.00 93.50 86 LEU A CA 1
ATOM 689 C C . LEU A 1 86 ? 2.193 -2.563 10.069 1.00 93.50 86 LEU A C 1
ATOM 691 O O . LEU A 1 86 ? 2.824 -3.011 9.117 1.00 93.50 86 LEU A O 1
ATOM 695 N N . ASN A 1 87 ? 0.859 -2.493 10.061 1.00 94.88 87 ASN A N 1
ATOM 696 C CA . ASN A 1 87 ? 0.071 -2.928 8.907 1.00 94.88 87 ASN A CA 1
ATOM 697 C C . ASN A 1 87 ? 0.366 -2.075 7.663 1.00 94.88 87 ASN A C 1
ATOM 699 O O . ASN A 1 87 ? 0.519 -2.632 6.579 1.00 94.88 87 ASN A O 1
ATOM 703 N N . ALA A 1 88 ? 0.522 -0.755 7.806 1.00 95.81 88 ALA A N 1
ATOM 704 C CA . ALA A 1 88 ? 0.922 0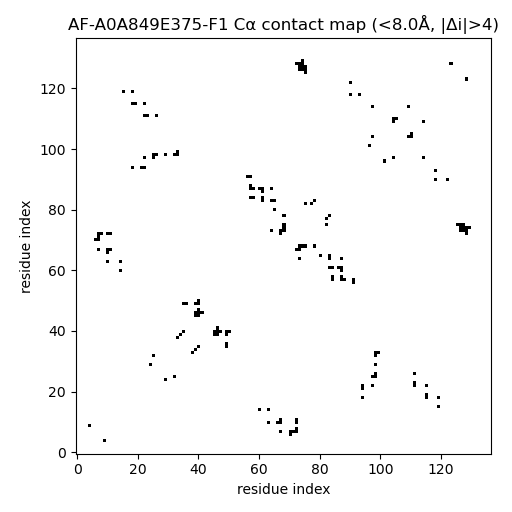.113 6.698 1.00 95.81 88 ALA A CA 1
ATOM 705 C C . ALA A 1 88 ? 2.288 -0.285 6.108 1.00 95.81 88 ALA A C 1
ATOM 707 O O . ALA A 1 88 ? 2.408 -0.389 4.887 1.00 95.81 88 ALA A O 1
ATOM 708 N N . SER A 1 89 ? 3.286 -0.585 6.947 1.00 94.62 89 SER A N 1
ATOM 709 C CA . SER A 1 89 ? 4.605 -1.057 6.499 1.00 94.62 89 SER A CA 1
ATOM 710 C C . SER A 1 89 ? 4.539 -2.416 5.795 1.00 94.62 89 SER A C 1
ATOM 712 O O . SER A 1 89 ? 5.226 -2.630 4.793 1.00 94.62 89 SER A O 1
ATOM 714 N N . LEU A 1 90 ? 3.696 -3.341 6.272 1.00 96.00 90 LEU A N 1
ATOM 715 C CA . LEU A 1 90 ? 3.485 -4.644 5.627 1.00 96.00 90 LEU A CA 1
ATOM 716 C C . LEU A 1 90 ? 2.830 -4.488 4.248 1.00 96.00 90 LEU A C 1
ATOM 718 O O . LEU A 1 90 ? 3.296 -5.076 3.272 1.00 96.00 90 LEU A O 1
ATOM 722 N N . ILE A 1 91 ? 1.801 -3.644 4.146 1.00 96.88 91 ILE A N 1
ATOM 723 C CA . ILE A 1 91 ? 1.136 -3.324 2.877 1.00 96.88 91 ILE A CA 1
ATOM 724 C C . ILE A 1 91 ? 2.118 -2.668 1.908 1.00 96.88 91 ILE A C 1
ATOM 726 O O . ILE A 1 91 ? 2.230 -3.100 0.760 1.00 96.88 91 ILE A O 1
ATOM 730 N N . LYS A 1 92 ? 2.891 -1.679 2.378 1.00 94.50 92 LYS A N 1
ATOM 731 C CA . LYS A 1 92 ? 3.969 -1.069 1.596 1.00 94.50 92 LYS A CA 1
ATOM 732 C C . LYS A 1 92 ? 4.939 -2.137 1.101 1.00 94.50 92 LYS A C 1
ATOM 734 O O . LYS A 1 92 ? 5.185 -2.184 -0.094 1.00 94.50 92 LYS A O 1
ATOM 739 N N . SER A 1 93 ? 5.410 -3.042 1.958 1.00 94.88 93 SER A N 1
ATOM 740 C CA . SER A 1 93 ? 6.340 -4.114 1.568 1.00 94.88 93 SER A CA 1
ATOM 741 C C . SER A 1 93 ? 5.800 -4.985 0.426 1.00 94.88 93 SER A C 1
ATOM 743 O O . SER A 1 93 ? 6.549 -5.321 -0.491 1.00 94.88 93 SER A O 1
ATOM 745 N N . MET A 1 94 ? 4.499 -5.304 0.429 1.00 96.81 94 MET A N 1
ATOM 746 C CA . MET A 1 94 ? 3.862 -6.024 -0.682 1.00 96.81 94 MET A CA 1
ATOM 747 C C . MET A 1 94 ? 3.850 -5.200 -1.976 1.00 96.81 94 MET A C 1
ATOM 749 O O . MET A 1 94 ? 4.080 -5.752 -3.051 1.00 96.81 94 MET A O 1
ATOM 753 N N . LEU A 1 95 ? 3.642 -3.883 -1.900 1.00 95.50 95 LEU A N 1
ATOM 754 C CA . LEU A 1 95 ? 3.766 -3.000 -3.064 1.00 95.50 95 LEU A CA 1
ATOM 755 C C . LEU A 1 95 ? 5.208 -2.976 -3.594 1.00 95.50 95 LEU A C 1
ATOM 757 O O . LEU A 1 95 ? 5.417 -3.086 -4.801 1.00 95.50 95 LEU A O 1
ATOM 761 N N . GLN A 1 96 ? 6.204 -2.894 -2.703 1.00 93.38 96 GLN A N 1
ATOM 762 C CA . GLN A 1 96 ? 7.618 -2.861 -3.098 1.00 93.38 96 GLN A CA 1
ATOM 763 C C . GLN A 1 96 ? 8.069 -4.162 -3.757 1.00 93.38 96 GLN A C 1
ATOM 765 O O . GLN A 1 96 ? 8.837 -4.150 -4.716 1.00 93.38 96 GLN A O 1
ATOM 770 N N . ASP A 1 97 ? 7.557 -5.298 -3.289 1.00 95.25 97 ASP A N 1
ATOM 771 C CA . ASP A 1 97 ? 7.893 -6.594 -3.861 1.00 95.25 97 ASP A CA 1
ATOM 772 C C . ASP A 1 97 ? 7.510 -6.707 -5.352 1.00 95.25 97 ASP A C 1
ATOM 774 O O . ASP A 1 97 ? 8.235 -7.370 -6.099 1.00 95.25 97 ASP A O 1
ATOM 778 N N . TRP A 1 98 ? 6.466 -5.998 -5.812 1.00 95.50 98 TRP A N 1
ATOM 779 C CA . TRP A 1 98 ? 6.093 -5.947 -7.232 1.00 95.50 98 TRP A CA 1
ATOM 780 C C . TRP A 1 98 ? 7.208 -5.356 -8.098 1.00 95.50 98 TRP A C 1
ATOM 782 O O . TRP A 1 98 ? 7.743 -6.044 -8.967 1.00 95.50 98 TRP A O 1
ATOM 792 N N . TYR A 1 99 ? 7.607 -4.105 -7.850 1.00 90.94 99 TYR A N 1
ATOM 793 C CA . TYR A 1 99 ? 8.569 -3.412 -8.712 1.00 90.94 99 TYR A CA 1
ATOM 794 C C . TYR A 1 99 ? 10.026 -3.832 -8.470 1.00 90.94 99 TYR A C 1
ATOM 796 O O . TYR A 1 99 ? 10.849 -3.710 -9.381 1.00 90.94 99 TYR A O 1
ATOM 804 N N . LEU A 1 100 ? 10.348 -4.382 -7.291 1.00 92.38 100 LEU A N 1
ATOM 805 C CA . LEU A 1 100 ? 11.688 -4.892 -6.974 1.00 92.38 100 LEU A CA 1
ATOM 806 C C . LEU A 1 100 ? 11.919 -6.324 -7.446 1.00 92.38 100 LEU A C 1
ATOM 808 O O . LEU A 1 100 ? 13.044 -6.688 -7.779 1.00 92.38 100 LEU A O 1
ATOM 812 N N . LYS A 1 101 ? 10.874 -7.159 -7.457 1.00 92.69 101 LYS A N 1
ATOM 813 C CA . LYS A 1 101 ? 10.995 -8.590 -7.780 1.00 92.69 101 LYS A CA 1
ATOM 814 C C . LYS A 1 101 ? 10.097 -9.019 -8.935 1.00 92.69 101 LYS A C 1
ATOM 816 O O . LYS A 1 101 ? 9.804 -10.209 -9.064 1.00 92.69 101 LYS A O 1
ATOM 821 N N . LYS A 1 102 ? 9.731 -8.086 -9.821 1.00 89.62 102 LYS A N 1
ATOM 822 C CA . LYS A 1 102 ? 8.858 -8.299 -10.990 1.00 89.62 102 LYS A CA 1
ATOM 823 C C . LYS A 1 102 ? 9.197 -9.557 -11.797 1.00 89.62 102 LYS A C 1
ATOM 825 O O . LYS A 1 102 ? 8.302 -10.301 -12.193 1.00 89.62 102 LYS A O 1
ATOM 830 N N . GLY A 1 103 ? 10.485 -9.870 -11.960 1.00 91.25 103 GLY A N 1
ATOM 831 C CA . GLY A 1 103 ? 10.944 -11.046 -12.707 1.00 91.25 103 GLY A CA 1
ATOM 832 C C . GLY A 1 103 ? 10.391 -12.390 -12.205 1.00 91.25 103 GLY A C 1
ATOM 833 O O . GLY A 1 103 ? 10.142 -13.286 -13.013 1.00 91.25 103 GLY A O 1
ATOM 834 N N . LYS A 1 104 ? 10.135 -12.559 -10.896 1.00 94.62 104 LYS A N 1
ATOM 835 C CA . LYS A 1 104 ? 9.553 -13.812 -10.368 1.00 94.62 104 LYS A CA 1
ATOM 836 C C . LYS A 1 104 ? 8.074 -13.965 -10.743 1.00 94.62 104 LYS A C 1
ATOM 838 O O . LYS A 1 104 ? 7.606 -15.087 -10.915 1.00 94.62 104 LYS A O 1
ATOM 843 N N . TYR A 1 105 ? 7.362 -12.848 -10.889 1.00 96.06 105 TYR A N 1
ATOM 844 C CA . TYR A 1 105 ? 5.956 -12.799 -11.288 1.00 96.06 105 TYR A CA 1
ATOM 845 C C . TYR A 1 105 ? 5.801 -12.977 -12.797 1.00 96.06 105 TYR A C 1
ATOM 847 O O . TYR A 1 105 ? 4.988 -13.789 -13.230 1.00 96.06 105 TYR A O 1
ATOM 855 N N . GLN A 1 106 ? 6.675 -12.348 -13.590 1.00 92.00 106 GLN A N 1
ATOM 856 C CA . GLN A 1 106 ? 6.735 -12.540 -15.043 1.00 92.00 106 GLN A CA 1
ATOM 857 C C . GLN A 1 106 ? 6.960 -14.009 -15.425 1.00 92.00 106 GLN A C 1
ATOM 859 O O . GLN A 1 106 ? 6.227 -14.549 -16.250 1.00 92.00 106 GLN A O 1
ATOM 864 N N . LYS A 1 107 ? 7.909 -14.698 -14.770 1.00 96.00 107 LYS A N 1
ATOM 865 C CA . LYS A 1 107 ? 8.158 -16.140 -14.984 1.00 96.00 107 LYS A CA 1
ATOM 866 C C . LYS A 1 107 ? 6.930 -17.012 -14.701 1.00 96.00 107 LYS A C 1
ATOM 868 O O . LYS A 1 107 ? 6.783 -18.072 -15.297 1.00 96.00 107 LYS A O 1
ATOM 873 N N . ARG A 1 108 ? 6.054 -16.564 -13.798 1.00 96.25 108 ARG A N 1
ATOM 874 C CA . ARG A 1 108 ? 4.801 -17.234 -13.418 1.00 96.25 108 ARG A CA 1
ATOM 875 C C . ARG A 1 108 ? 3.590 -16.724 -14.204 1.00 96.25 108 ARG A C 1
ATOM 877 O O . ARG A 1 108 ? 2.481 -17.152 -13.916 1.00 96.25 108 ARG A O 1
ATOM 884 N N . ARG A 1 109 ? 3.798 -15.824 -15.177 1.00 96.88 109 ARG A N 1
ATOM 885 C CA . ARG A 1 109 ? 2.747 -15.159 -15.966 1.00 96.88 109 ARG A CA 1
ATOM 886 C C . ARG A 1 109 ? 1.689 -14.459 -15.101 1.00 96.88 109 ARG A C 1
ATOM 888 O O . ARG A 1 109 ? 0.527 -14.404 -15.481 1.00 96.88 109 ARG A O 1
ATOM 895 N N . VAL A 1 110 ? 2.104 -13.929 -13.951 1.00 97.81 110 VAL A N 1
ATOM 896 C CA . VAL A 1 110 ? 1.239 -13.128 -13.078 1.00 97.81 110 VAL A CA 1
ATOM 897 C C . VAL A 1 110 ? 1.180 -11.705 -13.624 1.00 97.81 110 VAL A C 1
ATOM 899 O O . VAL A 1 110 ? 2.222 -11.062 -13.779 1.00 97.81 110 VAL A O 1
ATOM 902 N N . THR A 1 111 ? -0.024 -11.219 -13.923 1.00 97.44 111 THR A N 1
ATOM 903 C CA . THR A 1 111 ? -0.253 -9.838 -14.370 1.00 97.44 111 THR A CA 1
ATOM 904 C C . THR A 1 111 ? -0.292 -8.869 -13.187 1.00 97.44 111 THR A C 1
ATOM 906 O O . THR A 1 111 ? -0.479 -9.273 -12.037 1.00 97.44 111 THR A O 1
ATOM 909 N N . VAL A 1 112 ? -0.135 -7.569 -13.461 1.00 97.44 112 VAL A N 1
ATOM 910 C CA . VAL A 1 112 ? -0.280 -6.528 -12.429 1.00 97.44 112 VAL A CA 1
ATOM 911 C C . VAL A 1 112 ? -1.684 -6.531 -11.814 1.00 97.44 112 VAL A C 1
ATOM 913 O O . VAL A 1 112 ? -1.814 -6.316 -10.613 1.00 97.44 112 VAL A O 1
ATOM 916 N N . ASP A 1 113 ? -2.717 -6.853 -12.599 1.00 98.19 113 ASP A N 1
ATOM 917 C CA . ASP A 1 113 ? -4.099 -6.950 -12.118 1.00 98.19 113 ASP A CA 1
ATOM 918 C C . ASP A 1 113 ? -4.274 -8.107 -11.136 1.00 98.19 113 ASP A C 1
ATOM 920 O O . ASP A 1 113 ? -4.769 -7.904 -10.030 1.00 98.19 113 ASP A O 1
ATOM 924 N N . GLN A 1 114 ? -3.770 -9.295 -11.484 1.00 98.25 114 GLN A N 1
ATOM 925 C CA . GLN A 1 114 ? -3.809 -10.463 -10.599 1.00 98.25 114 GLN A CA 1
ATOM 926 C C . GLN A 1 114 ? -3.056 -10.203 -9.290 1.00 98.25 114 GLN A C 1
ATOM 928 O O . GLN A 1 114 ? -3.494 -10.610 -8.213 1.00 98.25 114 GLN A O 1
ATOM 933 N N . TYR A 1 115 ? -1.920 -9.504 -9.366 1.00 98.25 115 TYR A N 1
ATOM 934 C CA . TYR A 1 115 ? -1.176 -9.112 -8.175 1.00 98.25 115 TYR A CA 1
ATOM 935 C C . TYR A 1 115 ? -1.941 -8.086 -7.328 1.00 98.25 115 TYR A C 1
ATOM 937 O O . TYR A 1 115 ? -1.983 -8.212 -6.104 1.00 98.25 115 TYR A O 1
ATOM 945 N N . ALA A 1 116 ? -2.573 -7.096 -7.965 1.00 98.31 116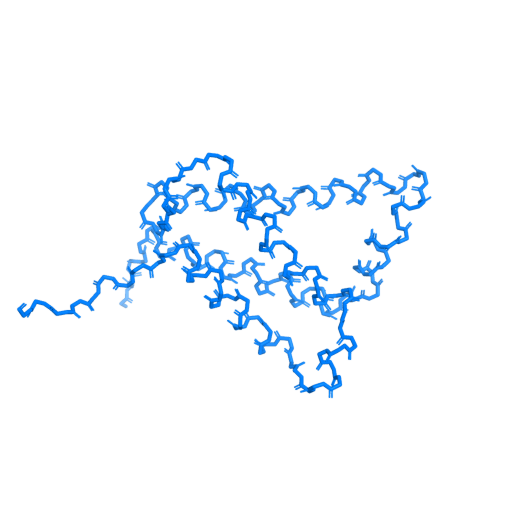 ALA A N 1
ATOM 946 C CA . ALA A 1 116 ? -3.379 -6.087 -7.287 1.00 98.31 116 ALA A CA 1
ATOM 947 C C . ALA A 1 116 ? -4.578 -6.705 -6.563 1.00 98.31 116 ALA A C 1
ATOM 949 O O . ALA A 1 116 ? -4.820 -6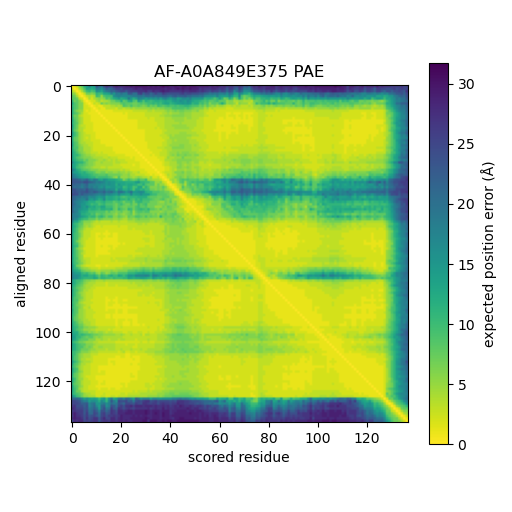.377 -5.402 1.00 98.31 116 ALA A O 1
ATOM 950 N N . GLU A 1 117 ? -5.291 -7.626 -7.210 1.00 98.25 117 GLU A N 1
ATOM 951 C CA . GLU A 1 117 ? -6.398 -8.369 -6.607 1.00 98.25 117 GLU A CA 1
ATOM 952 C C . GLU A 1 117 ? -5.943 -9.156 -5.375 1.00 98.25 117 GLU A C 1
ATOM 954 O O . GLU A 1 117 ? -6.546 -9.028 -4.308 1.00 98.25 117 GLU A O 1
ATOM 959 N N . ALA A 1 118 ? -4.839 -9.903 -5.484 1.00 98.00 118 ALA A N 1
ATOM 960 C CA . ALA A 1 118 ? -4.294 -10.674 -4.369 1.00 98.00 118 ALA A CA 1
ATOM 961 C C . ALA A 1 118 ? -3.849 -9.779 -3.199 1.00 98.00 118 ALA A C 1
ATOM 963 O O . ALA A 1 118 ? -4.180 -10.055 -2.044 1.00 98.00 118 ALA A O 1
ATOM 964 N N . LEU A 1 119 ? -3.138 -8.683 -3.484 1.00 97.75 119 LEU A N 1
ATOM 965 C CA . LEU A 1 119 ? -2.675 -7.730 -2.472 1.00 97.75 119 LEU A CA 1
ATOM 966 C C . LEU A 1 119 ? -3.853 -7.064 -1.756 1.00 97.75 119 LEU A C 1
ATOM 968 O O . LEU A 1 119 ? -3.838 -6.935 -0.529 1.00 97.75 119 LEU A O 1
ATOM 972 N N . ILE A 1 120 ? -4.883 -6.658 -2.502 1.00 97.50 120 ILE A N 1
ATOM 973 C CA . ILE A 1 120 ? -6.094 -6.058 -1.937 1.00 97.50 120 ILE A CA 1
ATOM 974 C C . ILE A 1 120 ? -6.828 -7.074 -1.071 1.00 97.50 120 ILE A C 1
ATOM 976 O O . ILE A 1 120 ? -7.168 -6.743 0.059 1.00 97.50 120 ILE A O 1
ATOM 980 N N . ALA A 1 121 ? -7.015 -8.308 -1.540 1.00 96.44 121 ALA A N 1
ATOM 981 C CA . ALA A 1 121 ? -7.660 -9.355 -0.753 1.00 96.44 121 ALA A CA 1
ATOM 982 C C . ALA A 1 121 ? -6.915 -9.609 0.570 1.00 96.44 121 ALA A C 1
ATOM 984 O O . ALA A 1 121 ? -7.530 -9.612 1.635 1.00 96.44 121 ALA A O 1
ATOM 985 N N . MET A 1 122 ? -5.584 -9.736 0.529 1.00 96.19 122 MET A N 1
ATOM 986 C CA . MET A 1 122 ? -4.758 -9.880 1.735 1.00 96.19 122 MET A CA 1
ATOM 987 C C . MET A 1 122 ? -4.884 -8.673 2.669 1.00 96.19 122 MET A C 1
ATOM 989 O O . MET A 1 122 ? -5.035 -8.842 3.878 1.00 96.19 122 MET A O 1
ATOM 993 N N . THR A 1 123 ? -4.869 -7.460 2.113 1.00 95.94 123 THR A N 1
ATOM 994 C CA . THR A 1 123 ? -5.009 -6.218 2.882 1.00 95.94 123 THR A CA 1
ATOM 995 C C . THR A 1 123 ? -6.372 -6.137 3.568 1.00 95.94 123 THR A C 1
ATOM 997 O O . THR A 1 123 ? -6.441 -5.858 4.760 1.00 95.94 123 THR A O 1
ATOM 1000 N N . MET A 1 124 ? -7.457 -6.419 2.846 1.00 94.00 124 MET A N 1
ATOM 1001 C CA . MET A 1 124 ? -8.819 -6.352 3.380 1.00 94.00 124 MET A CA 1
ATOM 1002 C C . MET A 1 124 ? -9.083 -7.433 4.434 1.00 94.00 124 MET A C 1
ATOM 1004 O O . MET A 1 124 ? -9.713 -7.144 5.451 1.00 94.00 124 MET A O 1
ATOM 1008 N N . ASN A 1 125 ? -8.549 -8.643 4.236 1.00 92.19 125 ASN A N 1
ATOM 1009 C CA . ASN A 1 125 ? -8.614 -9.717 5.229 1.00 92.19 125 ASN A CA 1
ATOM 1010 C C . ASN A 1 125 ? -7.867 -9.340 6.514 1.00 92.19 125 ASN A C 1
ATOM 1012 O O . ASN A 1 125 ? -8.380 -9.530 7.614 1.00 92.19 125 ASN A O 1
ATOM 1016 N N . GLN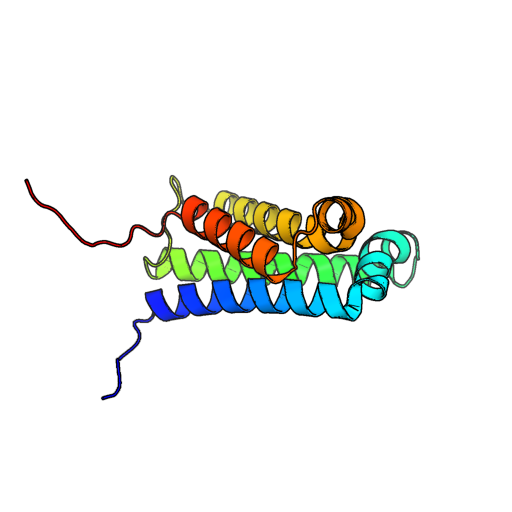 A 1 126 ? -6.669 -8.768 6.377 1.00 91.25 126 GLN A N 1
ATOM 1017 C CA . GLN A 1 126 ? -5.856 -8.336 7.512 1.00 91.25 126 GLN A CA 1
ATOM 1018 C C . GLN A 1 126 ? -6.502 -7.181 8.292 1.00 91.25 126 GLN A C 1
ATOM 1020 O O . GLN A 1 126 ? -6.403 -7.128 9.516 1.00 91.25 126 GLN A O 1
ATOM 1025 N N . LEU A 1 127 ? -7.175 -6.266 7.592 1.00 90.75 127 LEU A N 1
ATOM 1026 C CA . LEU A 1 127 ? -7.926 -5.157 8.184 1.00 90.75 127 LEU A CA 1
ATOM 1027 C C . LEU A 1 127 ? -9.353 -5.557 8.614 1.00 90.75 127 LEU A C 1
ATOM 1029 O O . LEU A 1 127 ? -10.162 -4.670 8.889 1.00 90.75 127 LEU A O 1
ATOM 1033 N N . GLN A 1 128 ? -9.647 -6.867 8.649 1.00 75.56 128 GLN A N 1
ATOM 1034 C CA . GLN A 1 128 ? -10.913 -7.495 9.047 1.00 75.56 128 GLN A CA 1
ATOM 1035 C C . GLN A 1 128 ? -12.142 -6.665 8.672 1.00 75.56 128 GLN A C 1
ATOM 1037 O O . GLN A 1 128 ? -12.955 -6.299 9.525 1.00 75.56 128 GLN A O 1
ATOM 1042 N N . HIS A 1 129 ? -12.298 -6.355 7.385 1.00 59.72 129 HIS A N 1
ATOM 1043 C CA . HIS A 1 129 ? -13.591 -5.868 6.927 1.00 59.72 129 HIS A CA 1
ATOM 1044 C C . HIS A 1 129 ? -14.584 -7.037 6.969 1.00 59.72 129 HIS A C 1
ATOM 1046 O O . HIS A 1 129 ? -14.702 -7.808 6.018 1.00 59.72 129 HIS A O 1
ATOM 1052 N N . HIS A 1 130 ? -15.263 -7.217 8.102 1.00 47.88 130 HIS A N 1
ATOM 1053 C CA . HIS A 1 130 ? -16.421 -8.093 8.167 1.00 47.88 130 HIS A CA 1
ATOM 1054 C C . HIS A 1 130 ? -17.539 -7.440 7.349 1.00 47.88 130 HIS A C 1
ATOM 1056 O O . HIS A 1 130 ? -18.157 -6.477 7.802 1.00 47.88 130 HIS A O 1
ATOM 1062 N N . ASN A 1 131 ? -17.811 -7.975 6.153 1.00 41.22 131 ASN A N 1
ATOM 1063 C CA . ASN A 1 131 ? -19.110 -7.792 5.513 1.00 41.22 131 ASN A CA 1
ATOM 1064 C C . ASN A 1 131 ? -20.156 -8.297 6.504 1.00 41.22 131 ASN A C 1
ATOM 1066 O O . ASN A 1 131 ? -20.266 -9.496 6.761 1.00 41.22 131 ASN A O 1
ATOM 1070 N N . ASN A 1 132 ? -20.872 -7.362 7.113 1.00 42.62 132 ASN A N 1
ATOM 1071 C CA . ASN A 1 132 ? -21.910 -7.660 8.076 1.00 42.62 132 ASN A CA 1
ATOM 1072 C C . ASN A 1 132 ? -23.184 -8.044 7.308 1.00 42.62 132 ASN A C 1
ATOM 1074 O O . ASN A 1 132 ? -24.151 -7.291 7.278 1.00 42.62 132 ASN A O 1
ATOM 1078 N N . GLU A 1 133 ? -23.177 -9.210 6.661 1.00 40.81 133 GLU A N 1
ATOM 1079 C CA . GLU A 1 133 ? -24.381 -9.847 6.127 1.00 40.81 133 GLU A CA 1
ATOM 1080 C C . GLU A 1 133 ? -24.436 -11.330 6.528 1.00 40.81 133 GLU A C 1
ATOM 1082 O O . GLU A 1 133 ? -23.838 -12.174 5.876 1.00 40.81 133 GLU A O 1
ATOM 1087 N N . ARG A 1 134 ? -25.198 -11.577 7.613 1.00 47.12 134 ARG A N 1
ATOM 1088 C CA . ARG A 1 134 ? -26.133 -12.697 7.900 1.00 47.12 134 ARG A CA 1
ATOM 1089 C C . ARG A 1 134 ? -25.564 -14.136 7.840 1.00 47.12 134 ARG A C 1
ATOM 1091 O O . ARG A 1 134 ? -24.877 -14.529 6.917 1.00 47.12 134 ARG A O 1
ATOM 1098 N N . ILE A 1 135 ? -25.889 -15.034 8.772 1.00 43.19 135 ILE A N 1
ATOM 1099 C CA . ILE A 1 135 ? -27.249 -15.420 9.167 1.00 43.19 135 ILE A CA 1
ATOM 1100 C C . ILE A 1 135 ? -27.286 -15.821 10.649 1.00 43.19 135 ILE A C 1
ATOM 1102 O O . ILE A 1 135 ? -26.523 -16.660 11.115 1.00 43.19 135 ILE A O 1
ATOM 1106 N N . SER A 1 136 ? -28.243 -15.212 11.344 1.00 44.44 136 SER A N 1
ATOM 1107 C CA . SER A 1 136 ? -28.949 -15.746 12.503 1.00 44.44 136 SER A CA 1
ATOM 1108 C C . SER A 1 136 ? -29.423 -17.181 12.255 1.00 44.44 136 SER A C 1
ATOM 1110 O O . SER A 1 136 ? -30.341 -17.384 11.457 1.00 44.44 136 SER A O 1
ATOM 1112 N N . ALA A 1 137 ? -28.832 -18.138 12.960 1.00 42.53 137 ALA A N 1
ATOM 1113 C CA . ALA A 1 137 ? -29.417 -19.445 13.236 1.00 42.53 137 ALA A CA 1
ATOM 1114 C C . ALA A 1 137 ? -29.218 -19.733 14.726 1.00 42.53 137 ALA A C 1
ATOM 1116 O O . ALA A 1 137 ? -28.086 -19.493 15.207 1.00 42.53 137 ALA A O 1
#

Solvent-accessible surface area (backbone atoms only — not comparable to full-atom values): 7633 Å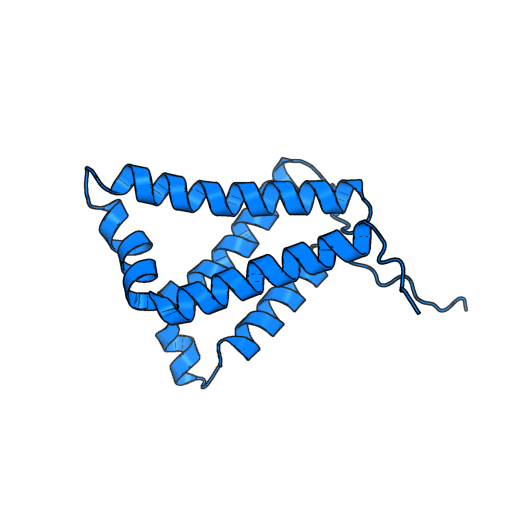² total; per-residue (Å²): 134,85,77,80,75,47,72,30,57,48,44,54,51,52,52,53,50,52,54,45,50,52,50,54,51,33,63,76,40,27,71,57,52,36,39,43,63,66,49,23,64,76,35,88,84,44,23,60,59,34,54,48,56,58,48,52,53,37,50,52,42,23,53,52,52,51,49,21,42,75,56,67,38,30,41,51,95,79,75,38,75,69,54,40,43,51,51,20,50,52,54,47,49,58,57,48,47,47,51,72,45,42,68,68,36,54,78,67,71,52,49,72,65,60,50,44,53,52,52,48,52,54,50,45,58,68,33,41,54,72,79,90,69,87,79,96,126

Foldseek 3Di:
DDDPQDPLNVLLVVLLVLLLVLLVVCVVCLVVLQCLAPPLCVPPVSNVVSVVVLVVQLVVQLVSLVVSVVSVSFDADPDDSVVSSVLSVVLSVLSSCCSNVVVVCVVVVHDSVNSSVVSSVVSCVNRPRPPPDDDDD

Radius of gyration: 16.94 Å; Cα contacts (8 Å, |Δi|>4): 98; chains: 1; bounding box: 55×34×36 Å

Secondary structure (DSSP, 8-state):
------HHHHHHHHHHHHHHHHHHHHHHTHHHHHHHHHTTTTSTTTHHHHHHHHHHHHHHHHHHHHHHHHTTS---TT--HHHHHHHHHHHHHHHHHHHHHHHHHHHTT--HHHHHHHHHHHHHHHTT---------

pLDDT: mean 85.31, std 15.64, range [35.62, 98.38]